Protein AF-A0A5C7EG34-F1 (afdb_monomer)

pLDDT: mean 94.22, std 4.55, range [72.88, 98.75]

InterPro domains:
  IPR007404 YdjM inner membrane [PF04307] (1-146)
  IPR016956 Inner membrane protein YdjM [PIRSF030780] (2-159)

Organism: NCBI:txid2602750

Nearest PDB structures (foldseek):
  1c8s-assembly1_A  TM=2.899E-01  e=5.838E+00  Halobacterium salinarum
  3rqe-assembly1_C  TM=2.428E-01  e=9.554E+00  Homo sapiens

Sequence (166 aa):
MMAFTHIAFGAASALLAAEWLDAPAPQAVLMLAGGVLGSMLPDIDHPGSAFGRRVPFLSIPLSAIFGHRGVTHSLLAVVGMSALAWYSLHHLDWHPGYSVPFVVGIAAGYLSHLAGDWMTNTGVPLLWPSRRRFVAPLRIFAGSTVEYLLAFALYAVAFVLASRRF

Secondary structure (DSSP, 8-state):
--HHHHHHHHHHHHHHHHHHTT--HHHHHHHHHHHHHHHHSGGGG-TTSTTGGG-HHHHHHHHHHH-TTSGGGSHHHHHHHHHHHHHHHHHTT--TTTHHHHHHHHHHHHHHHHHHHHTSTT-B-TTTTS-PPB--SS---TT-HHHHHHHHHHHHHHHHHHHTT-

Solvent-accessible surface area (backbone atoms only — not comparable to full-atom values): 7964 Å² total; per-residue (Å²): 104,50,69,70,40,24,36,20,37,0,32,26,42,9,41,50,50,25,60,75,66,67,47,56,55,76,42,33,53,33,8,27,54,18,0,34,53,21,19,47,54,44,49,30,28,29,49,86,36,88,54,2,51,76,41,49,88,55,2,47,58,38,28,72,77,52,35,72,68,26,61,55,34,16,56,58,34,43,53,51,51,33,50,50,50,42,54,53,33,60,75,64,66,46,56,93,86,49,43,63,36,22,31,52,4,22,40,35,0,31,51,34,28,49,53,51,28,19,24,22,90,76,27,28,16,49,62,48,90,46,82,62,60,46,59,46,97,64,68,48,56,71,88,34,72,68,44,51,53,50,24,52,51,30,43,51,50,29,49,56,55,46,70,77,58,112

Radius of gyration: 15.69 Å; Cα contacts (8 Å, |Δi|>4): 299; chains: 1; bounding box: 44×29×43 Å

Structure (mmCIF, N/CA/C/O backbone):
data_AF-A0A5C7EG34-F1
#
_entry.id   AF-A0A5C7EG34-F1
#
loop_
_atom_site.group_PDB
_atom_site.id
_atom_site.type_symbol
_atom_site.label_atom_id
_atom_site.label_alt_id
_atom_site.label_comp_id
_atom_site.label_asym_id
_atom_site.label_entity_id
_atom_site.label_seq_id
_atom_site.pdbx_PDB_ins_code
_atom_site.Cartn_x
_atom_site.Cartn_y
_atom_site.Cartn_z
_atom_site.occupancy
_atom_site.B_iso_or_equiv
_atom_site.auth_seq_id
_atom_site.auth_comp_id
_atom_site.auth_asym_id
_atom_site.auth_atom_id
_atom_site.pdbx_PDB_model_num
ATOM 1 N N . MET A 1 1 ? -8.342 -4.832 6.764 1.00 89.12 1 MET A N 1
ATOM 2 C CA . MET A 1 1 ? -8.867 -6.045 6.103 1.00 89.12 1 MET A CA 1
ATOM 3 C C . MET A 1 1 ? -7.974 -7.204 6.532 1.00 89.12 1 MET A C 1
ATOM 5 O O . MET A 1 1 ? -7.153 -7.017 7.424 1.00 89.12 1 MET A O 1
ATOM 9 N N . MET A 1 2 ? -8.135 -8.409 5.993 1.00 93.12 2 MET A N 1
ATOM 10 C CA . MET A 1 2 ? -7.135 -9.459 6.190 1.00 93.12 2 MET A CA 1
ATOM 11 C C . MET A 1 2 ? -5.861 -9.142 5.399 1.00 93.12 2 MET A C 1
ATOM 13 O O . MET A 1 2 ? -5.922 -8.580 4.307 1.00 93.12 2 MET A O 1
ATOM 17 N N . ALA A 1 3 ? -4.707 -9.584 5.906 1.00 93.69 3 ALA A N 1
ATOM 18 C CA . ALA A 1 3 ? -3.427 -9.429 5.208 1.00 93.69 3 ALA A CA 1
ATOM 19 C C . ALA A 1 3 ? -3.441 -10.058 3.801 1.00 93.69 3 ALA A C 1
ATOM 21 O O . ALA A 1 3 ? -2.863 -9.504 2.874 1.00 93.69 3 ALA A O 1
ATOM 22 N N . PHE A 1 4 ? -4.148 -11.180 3.627 1.00 96.19 4 PHE A N 1
ATOM 23 C CA . PHE A 1 4 ? -4.368 -11.818 2.324 1.00 96.19 4 PHE A CA 1
ATOM 24 C C . PHE A 1 4 ? -5.003 -10.852 1.311 1.00 96.19 4 PHE A C 1
ATOM 26 O O . PHE A 1 4 ? -4.493 -10.672 0.210 1.00 96.19 4 PHE A O 1
ATOM 33 N N . THR A 1 5 ? -6.067 -10.159 1.713 1.00 96.81 5 THR A N 1
ATOM 34 C CA . THR A 1 5 ? -6.753 -9.161 0.886 1.00 96.81 5 THR A CA 1
ATOM 35 C C . THR A 1 5 ? -5.840 -7.979 0.562 1.00 96.81 5 THR A C 1
ATOM 37 O O . THR A 1 5 ? -5.809 -7.527 -0.579 1.00 96.81 5 THR A O 1
ATOM 40 N N . HIS A 1 6 ? -5.059 -7.500 1.536 1.00 97.19 6 HIS A N 1
ATOM 41 C CA . HIS A 1 6 ? -4.114 -6.399 1.323 1.00 97.19 6 HIS A CA 1
ATOM 42 C C . HIS A 1 6 ? -3.019 -6.759 0.313 1.00 97.19 6 HIS A C 1
ATOM 44 O O . HIS A 1 6 ? -2.748 -5.967 -0.585 1.00 97.19 6 HIS A O 1
ATOM 50 N N . ILE A 1 7 ? -2.474 -7.977 0.378 1.00 98.06 7 ILE A N 1
ATOM 51 C CA . ILE A 1 7 ? -1.506 -8.472 -0.611 1.00 98.06 7 ILE A CA 1
ATOM 52 C C . ILE A 1 7 ? -2.138 -8.539 -2.007 1.00 98.06 7 ILE A C 1
ATOM 54 O O . ILE A 1 7 ? -1.494 -8.147 -2.979 1.00 98.06 7 ILE A O 1
ATOM 58 N N . ALA A 1 8 ? -3.392 -8.994 -2.122 1.00 98.31 8 ALA A N 1
ATOM 59 C CA . ALA A 1 8 ? -4.113 -9.012 -3.397 1.00 98.31 8 ALA A CA 1
ATOM 60 C C . ALA A 1 8 ? -4.251 -7.599 -3.989 1.00 98.31 8 ALA A C 1
ATOM 62 O O . ALA A 1 8 ? -3.950 -7.382 -5.163 1.00 98.31 8 ALA A O 1
ATOM 63 N N . PHE A 1 9 ? -4.643 -6.627 -3.157 1.00 98.19 9 PHE A N 1
ATOM 64 C CA . PHE A 1 9 ? -4.707 -5.212 -3.522 1.00 98.19 9 PHE A CA 1
ATOM 65 C C . PHE A 1 9 ? -3.350 -4.666 -3.964 1.00 98.19 9 PHE A C 1
ATOM 67 O O . PHE A 1 9 ? -3.277 -4.025 -5.010 1.00 98.19 9 PHE A O 1
ATOM 74 N N . GLY A 1 10 ? -2.287 -4.942 -3.205 1.00 98.50 10 GLY A N 1
ATOM 75 C CA . GLY A 1 10 ? -0.942 -4.458 -3.501 1.00 98.50 10 GLY A CA 1
ATOM 76 C C . GLY A 1 10 ? -0.361 -5.038 -4.784 1.00 98.50 10 GLY A C 1
ATOM 77 O O . GLY A 1 10 ? 0.233 -4.308 -5.573 1.00 98.50 10 GLY A O 1
ATOM 78 N N . ALA A 1 11 ? -0.571 -6.332 -5.030 1.00 98.69 11 ALA A N 1
ATOM 79 C CA . ALA A 1 11 ? -0.137 -6.977 -6.263 1.00 98.69 11 ALA A CA 1
ATOM 80 C C . ALA A 1 11 ? -0.896 -6.438 -7.484 1.00 98.69 11 ALA A C 1
ATOM 82 O O . ALA A 1 11 ? -0.278 -6.063 -8.481 1.00 98.69 11 ALA A O 1
ATOM 83 N N . ALA A 1 12 ? -2.228 -6.359 -7.398 1.00 98.62 12 ALA A N 1
ATOM 84 C CA . ALA A 1 12 ? -3.057 -5.870 -8.494 1.00 98.62 12 ALA A CA 1
ATOM 85 C C . ALA A 1 12 ? -2.782 -4.390 -8.804 1.00 98.62 12 ALA A C 1
ATOM 87 O O . ALA A 1 12 ? -2.597 -4.036 -9.965 1.00 98.62 12 ALA A O 1
ATOM 88 N N . SER A 1 13 ? -2.708 -3.528 -7.784 1.00 98.62 13 SER A N 1
ATOM 89 C CA . SER A 1 13 ? -2.474 -2.091 -7.970 1.00 98.62 13 SER A CA 1
ATOM 90 C C . SER A 1 13 ? -1.090 -1.799 -8.550 1.00 98.62 13 SER A C 1
ATOM 92 O O . SER A 1 13 ? -0.970 -0.963 -9.443 1.00 98.62 13 SER A O 1
ATOM 94 N N . ALA A 1 14 ? -0.055 -2.516 -8.108 1.00 98.62 14 ALA A N 1
ATOM 95 C CA . ALA A 1 14 ? 1.292 -2.347 -8.636 1.00 98.62 14 ALA A CA 1
ATOM 96 C C . ALA A 1 14 ? 1.430 -2.820 -10.087 1.00 98.62 14 ALA A C 1
ATOM 98 O O . ALA A 1 14 ? 2.092 -2.152 -10.879 1.00 98.62 14 ALA A O 1
ATOM 99 N N . LEU A 1 15 ? 0.795 -3.937 -10.459 1.00 98.56 15 LEU A N 1
ATOM 100 C CA . LEU A 1 15 ? 0.811 -4.416 -11.844 1.00 98.56 15 LEU A CA 1
ATOM 101 C C . LEU A 1 15 ? -0.016 -3.522 -12.774 1.00 98.56 15 LEU A C 1
ATOM 103 O O . LEU A 1 15 ? 0.423 -3.258 -13.890 1.00 98.56 15 LEU A O 1
ATOM 107 N N . LEU A 1 16 ? -1.150 -2.991 -12.305 1.00 98.25 16 LEU A N 1
ATOM 108 C CA . LEU A 1 16 ? -1.908 -1.971 -13.038 1.00 98.25 16 LEU A CA 1
ATOM 109 C C . LEU A 1 16 ? -1.084 -0.696 -13.238 1.00 98.25 16 LEU A C 1
ATOM 111 O O . LEU A 1 16 ? -1.071 -0.137 -14.329 1.00 98.25 16 LEU A O 1
ATOM 115 N N . ALA A 1 17 ? -0.360 -0.247 -12.208 1.00 98.25 17 ALA A N 1
ATOM 116 C CA . ALA A 1 17 ? 0.548 0.887 -12.336 1.00 98.25 17 ALA A CA 1
ATOM 117 C C . ALA A 1 17 ? 1.677 0.594 -13.338 1.00 98.25 17 ALA A C 1
ATOM 119 O O . ALA A 1 17 ? 2.047 1.474 -14.111 1.00 98.25 17 ALA A O 1
ATOM 120 N N . ALA A 1 18 ? 2.207 -0.633 -13.353 1.00 98.12 18 ALA A N 1
ATOM 121 C CA . ALA A 1 18 ? 3.246 -1.038 -14.296 1.00 98.12 18 ALA A CA 1
ATOM 122 C C . ALA A 1 18 ? 2.739 -1.040 -15.746 1.00 98.12 18 ALA A C 1
ATOM 124 O O . ALA A 1 18 ? 3.463 -0.598 -16.634 1.00 98.12 18 ALA A O 1
ATOM 125 N N . GLU A 1 19 ? 1.506 -1.500 -15.977 1.00 97.00 19 GLU A N 1
ATOM 126 C CA . GLU A 1 19 ? 0.839 -1.434 -17.282 1.00 97.00 19 GLU A CA 1
ATOM 127 C C . GLU A 1 19 ? 0.583 0.017 -17.706 1.00 97.00 19 GLU A C 1
ATOM 129 O O . GLU A 1 19 ? 0.927 0.392 -18.822 1.00 97.00 19 GLU A O 1
ATOM 134 N N . TRP A 1 20 ? 0.063 0.855 -16.804 1.00 97.44 20 TRP A N 1
ATOM 135 C CA . TRP A 1 20 ? -0.220 2.264 -17.091 1.00 97.44 20 TRP A CA 1
ATOM 136 C C . TRP A 1 20 ? 1.037 3.083 -17.420 1.00 97.44 20 TRP A C 1
ATOM 138 O O . TRP A 1 20 ? 0.983 3.988 -18.247 1.00 97.44 20 TRP A O 1
ATOM 148 N N . LEU A 1 21 ? 2.168 2.757 -16.789 1.00 96.75 21 LEU A N 1
ATOM 149 C CA . LEU A 1 21 ? 3.464 3.400 -17.031 1.00 96.75 21 LEU A CA 1
ATOM 150 C C . LEU A 1 21 ? 4.257 2.782 -18.191 1.00 96.75 21 LEU A C 1
ATOM 152 O O . LEU A 1 21 ? 5.385 3.207 -18.426 1.00 96.75 21 LEU A O 1
ATOM 156 N N . ASP A 1 22 ? 3.713 1.765 -18.865 1.00 96.12 22 ASP A N 1
ATOM 157 C CA . ASP A 1 22 ? 4.415 0.978 -19.884 1.00 96.12 22 ASP A CA 1
ATOM 158 C C . ASP A 1 22 ? 5.809 0.497 -19.425 1.00 96.12 22 ASP A C 1
ATOM 160 O O . ASP A 1 22 ? 6.797 0.500 -20.156 1.00 96.12 22 ASP A O 1
ATOM 164 N N . ALA A 1 23 ? 5.917 0.088 -18.156 1.00 95.31 23 ALA A N 1
ATOM 165 C CA . ALA A 1 23 ? 7.204 -0.283 -17.574 1.00 95.31 23 ALA A CA 1
ATOM 166 C C . ALA A 1 23 ? 7.767 -1.549 -18.263 1.00 95.31 23 ALA A C 1
ATOM 168 O O . ALA A 1 23 ? 7.008 -2.466 -18.545 1.00 95.31 23 ALA A O 1
ATOM 169 N N . PRO A 1 24 ? 9.068 -1.719 -18.508 1.00 94.81 24 PRO A N 1
ATOM 170 C CA . PRO A 1 24 ? 9.601 -2.999 -18.972 1.00 94.81 24 PRO A CA 1
ATOM 171 C C . PRO A 1 24 ? 9.483 -4.089 -17.890 1.00 94.81 24 PRO A C 1
ATOM 173 O O . PRO A 1 24 ? 9.381 -3.793 -16.695 1.00 94.81 24 PRO A O 1
ATOM 176 N N . ALA A 1 25 ? 9.540 -5.364 -18.290 1.00 95.75 25 ALA A N 1
ATOM 177 C CA . ALA A 1 25 ? 9.352 -6.505 -17.385 1.00 95.75 25 ALA A CA 1
ATOM 178 C C . ALA A 1 25 ? 10.207 -6.439 -16.094 1.00 95.75 25 ALA A C 1
ATOM 180 O O . ALA A 1 25 ? 9.636 -6.572 -15.011 1.00 95.75 25 ALA A O 1
ATOM 181 N N . PRO A 1 26 ? 11.520 -6.125 -16.122 1.00 94.75 26 PRO A N 1
ATOM 182 C CA . PRO A 1 26 ? 12.308 -6.016 -14.890 1.00 94.75 26 PRO A CA 1
ATOM 183 C C . PRO A 1 26 ? 11.776 -4.962 -13.905 1.00 94.75 26 PRO A C 1
ATOM 185 O O . PRO A 1 26 ? 11.761 -5.185 -12.696 1.00 94.75 26 PRO A O 1
ATOM 188 N N . GLN A 1 27 ? 11.284 -3.828 -14.411 1.00 95.75 27 GLN A N 1
ATOM 189 C CA . GLN A 1 27 ? 10.688 -2.782 -13.578 1.00 95.75 27 GLN A CA 1
ATOM 190 C C . GLN A 1 27 ? 9.326 -3.213 -13.029 1.00 95.75 27 GLN A C 1
ATOM 192 O O . GLN A 1 27 ? 9.022 -2.937 -11.873 1.00 95.75 27 GLN A O 1
ATOM 197 N N . ALA A 1 28 ? 8.539 -3.952 -13.812 1.00 97.12 28 ALA A N 1
ATOM 198 C CA . ALA A 1 28 ? 7.261 -4.501 -13.370 1.00 97.12 28 ALA A CA 1
ATOM 199 C C . ALA A 1 28 ? 7.419 -5.489 -12.203 1.00 97.12 28 ALA A C 1
ATOM 201 O O . ALA A 1 28 ? 6.624 -5.455 -11.265 1.00 97.12 28 ALA A O 1
ATOM 202 N N . VAL A 1 29 ? 8.468 -6.325 -12.215 1.00 96.94 29 VAL A N 1
ATOM 203 C CA . VAL A 1 29 ? 8.801 -7.215 -11.084 1.00 96.94 29 VAL A CA 1
ATOM 204 C C . VAL A 1 29 ? 9.082 -6.403 -9.821 1.00 96.94 29 VAL A C 1
ATOM 206 O O . VAL A 1 29 ? 8.585 -6.733 -8.745 1.00 96.94 29 VAL A O 1
ATOM 209 N N . LEU A 1 30 ? 9.845 -5.315 -9.942 1.00 97.06 30 LEU A N 1
ATOM 210 C CA . LEU A 1 30 ? 10.162 -4.441 -8.813 1.00 97.06 30 LEU A CA 1
ATOM 211 C C . LEU A 1 30 ? 8.935 -3.693 -8.300 1.00 97.06 30 LEU A C 1
ATOM 213 O O . LEU A 1 30 ? 8.756 -3.586 -7.090 1.00 97.06 30 LEU A O 1
ATOM 217 N N . MET A 1 31 ? 8.072 -3.221 -9.199 1.00 98.31 31 MET A N 1
ATOM 218 C CA . MET A 1 31 ? 6.796 -2.616 -8.830 1.00 98.31 31 MET A CA 1
ATOM 219 C C . MET A 1 31 ? 5.922 -3.621 -8.085 1.00 98.31 31 MET A C 1
ATOM 221 O O . MET A 1 31 ? 5.407 -3.285 -7.026 1.00 98.31 31 MET A O 1
ATOM 225 N N . LEU A 1 32 ? 5.801 -4.862 -8.569 1.00 98.50 32 LEU A N 1
ATOM 226 C CA . LEU A 1 32 ? 5.055 -5.927 -7.893 1.00 98.50 32 LEU A CA 1
ATOM 227 C C . LEU A 1 32 ? 5.618 -6.218 -6.494 1.00 98.50 32 LEU A C 1
ATOM 229 O O . LEU A 1 32 ? 4.861 -6.253 -5.523 1.00 98.50 32 LEU A O 1
ATOM 233 N N . ALA A 1 33 ? 6.938 -6.382 -6.372 1.00 97.94 33 ALA A N 1
ATOM 234 C CA . ALA A 1 33 ? 7.597 -6.598 -5.085 1.00 97.94 33 ALA A CA 1
ATOM 235 C C . ALA A 1 33 ? 7.354 -5.424 -4.123 1.00 97.94 33 ALA A C 1
ATOM 237 O O . ALA A 1 33 ? 6.973 -5.629 -2.969 1.00 97.94 33 ALA A O 1
ATOM 238 N N . GLY A 1 34 ? 7.504 -4.193 -4.620 1.00 98.19 34 GLY A N 1
ATOM 239 C CA . GLY A 1 34 ? 7.192 -2.975 -3.883 1.00 98.19 34 GLY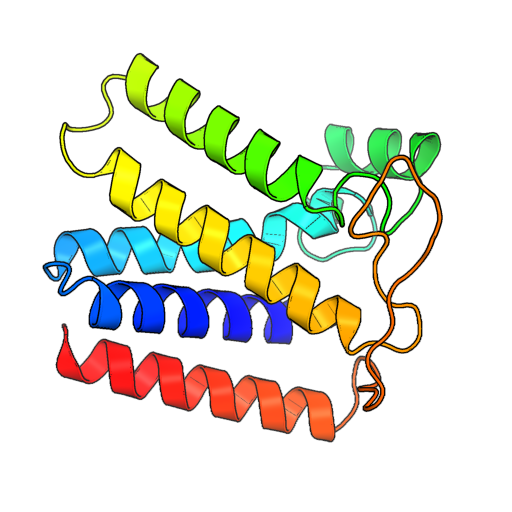 A CA 1
ATOM 240 C C . GLY A 1 34 ? 5.722 -2.908 -3.475 1.00 98.19 34 GLY A C 1
ATOM 241 O O . GLY A 1 34 ? 5.434 -2.574 -2.335 1.00 98.19 34 GLY A O 1
ATOM 242 N N . GLY A 1 35 ? 4.791 -3.286 -4.351 1.00 98.62 35 GLY A N 1
ATOM 243 C CA . GLY A 1 35 ? 3.346 -3.305 -4.108 1.00 98.62 35 GLY A CA 1
ATOM 244 C C . GLY A 1 35 ? 2.938 -4.244 -2.990 1.00 98.62 35 GLY A C 1
ATOM 245 O O . GLY A 1 35 ? 2.225 -3.852 -2.065 1.00 98.62 35 GLY A O 1
ATOM 246 N N . VAL A 1 36 ? 3.443 -5.476 -3.035 1.00 98.31 36 VAL A N 1
ATOM 247 C CA . VAL A 1 36 ? 3.205 -6.466 -1.982 1.00 98.31 36 VAL A CA 1
ATOM 248 C C . VAL A 1 36 ? 3.768 -5.966 -0.654 1.00 98.31 36 VAL A C 1
ATOM 250 O O . VAL A 1 36 ? 3.036 -5.929 0.332 1.00 98.31 36 VAL A O 1
ATOM 253 N N . LEU A 1 37 ? 5.017 -5.494 -0.620 1.00 97.38 37 LEU A N 1
ATOM 254 C CA . LEU A 1 37 ? 5.617 -4.967 0.610 1.00 97.38 37 LE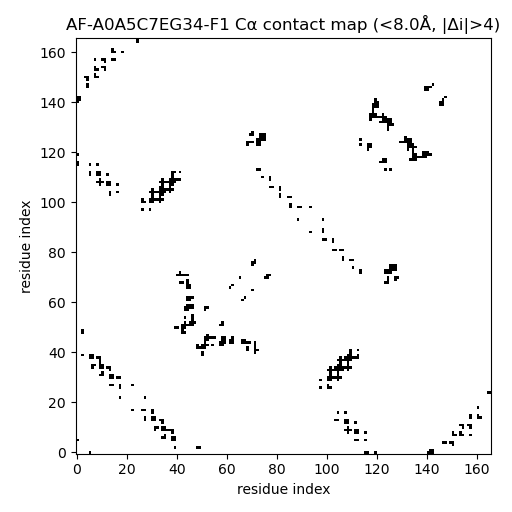U A CA 1
ATOM 255 C C . LEU A 1 37 ? 4.878 -3.726 1.126 1.00 97.38 37 LEU A C 1
ATOM 257 O O . LEU A 1 37 ? 4.517 -3.667 2.298 1.00 97.38 37 LEU A O 1
ATOM 261 N N . GLY A 1 38 ? 4.594 -2.770 0.244 1.00 98.00 38 GLY A N 1
ATOM 262 C CA . GLY A 1 38 ? 3.889 -1.526 0.536 1.00 98.00 38 GLY A CA 1
ATOM 263 C C . GLY A 1 38 ? 2.499 -1.758 1.113 1.00 98.00 38 GLY A C 1
ATOM 264 O O . GLY A 1 38 ? 2.118 -1.075 2.058 1.00 98.00 38 GLY A O 1
ATOM 265 N N . SER A 1 39 ? 1.777 -2.768 0.620 1.00 97.62 39 SER A N 1
ATOM 266 C CA . SER A 1 39 ? 0.472 -3.156 1.169 1.00 97.62 39 SER A CA 1
ATOM 267 C C . SER A 1 39 ? 0.531 -3.756 2.574 1.00 97.62 39 SER A C 1
ATOM 269 O O . SER A 1 39 ? -0.494 -3.852 3.230 1.00 97.62 39 SER A O 1
ATOM 271 N N . MET A 1 40 ? 1.705 -4.169 3.055 1.00 95.56 40 MET A N 1
ATOM 272 C CA . MET A 1 40 ? 1.873 -4.750 4.391 1.00 95.56 40 MET A CA 1
ATOM 273 C C . MET A 1 40 ? 2.445 -3.753 5.407 1.00 95.56 40 MET A C 1
ATOM 275 O O . MET A 1 40 ? 2.346 -3.988 6.611 1.00 95.56 40 MET A O 1
ATOM 279 N N . LEU A 1 41 ? 3.043 -2.650 4.941 1.00 95.62 41 LEU A N 1
ATOM 280 C CA . LEU A 1 41 ? 3.673 -1.641 5.798 1.00 95.62 41 LEU A CA 1
ATOM 281 C C . LEU A 1 41 ? 2.719 -0.987 6.817 1.00 95.62 41 LEU A C 1
ATOM 283 O O . LEU A 1 41 ? 3.148 -0.807 7.958 1.00 95.62 41 LEU A O 1
ATOM 287 N N . PRO A 1 42 ? 1.464 -0.624 6.483 1.00 95.12 42 PRO A N 1
ATOM 288 C CA . PRO A 1 42 ? 0.599 0.094 7.425 1.00 95.12 42 PRO A CA 1
ATOM 289 C C . PRO A 1 42 ? 0.331 -0.691 8.714 1.00 95.12 42 PRO A C 1
ATOM 291 O O . PRO A 1 42 ? 0.370 -0.127 9.812 1.00 95.12 42 PRO A O 1
ATOM 294 N N . ASP A 1 43 ? 0.139 -2.005 8.573 1.00 93.50 43 ASP A N 1
ATOM 295 C CA . ASP A 1 43 ? -0.188 -2.945 9.650 1.00 93.50 43 ASP A CA 1
ATOM 296 C C . ASP A 1 43 ? 1.007 -3.291 10.557 1.00 93.50 43 ASP A C 1
ATOM 298 O O . ASP A 1 43 ? 0.842 -4.033 11.532 1.00 93.50 43 ASP A O 1
ATOM 302 N N . ILE A 1 44 ? 2.210 -2.755 10.297 1.00 92.81 44 ILE A N 1
ATOM 303 C CA . ILE A 1 44 ? 3.345 -2.814 11.242 1.00 92.81 44 ILE A CA 1
ATOM 304 C C . ILE A 1 44 ? 2.947 -2.249 12.612 1.00 92.81 44 ILE A C 1
ATOM 306 O O . ILE A 1 44 ? 3.514 -2.649 13.625 1.00 92.81 44 ILE A O 1
ATOM 310 N N . ASP A 1 45 ? 1.961 -1.351 12.657 1.00 89.38 45 ASP A N 1
ATOM 311 C CA . ASP A 1 45 ? 1.510 -0.669 13.867 1.00 89.38 45 ASP A CA 1
ATOM 312 C C . ASP A 1 45 ? 0.846 -1.567 14.921 1.00 89.38 45 ASP A C 1
ATOM 314 O O . ASP A 1 45 ? 0.627 -1.098 16.034 1.00 89.38 45 ASP A O 1
ATOM 318 N N . HIS A 1 46 ? 0.534 -2.833 14.615 1.00 91.00 46 HIS A N 1
ATOM 319 C CA . HIS A 1 46 ? -0.212 -3.700 15.525 1.00 91.00 46 HIS A CA 1
ATOM 320 C C . HIS A 1 46 ? 0.486 -5.050 15.777 1.00 91.00 46 HIS A C 1
ATOM 322 O O . HIS A 1 46 ? 0.630 -5.851 14.852 1.00 91.00 46 HIS A O 1
ATOM 328 N N . PRO A 1 47 ? 0.842 -5.398 17.031 1.00 90.06 47 PRO A N 1
ATOM 329 C CA . PRO A 1 47 ? 1.578 -6.633 17.350 1.00 90.06 47 PRO A CA 1
ATOM 330 C C . PRO A 1 47 ? 0.784 -7.917 17.059 1.00 90.06 47 PRO A C 1
ATOM 332 O O . PRO A 1 47 ? 1.346 -9.006 16.956 1.00 90.06 47 PRO A O 1
ATOM 335 N N . GLY A 1 48 ? -0.539 -7.808 16.920 1.00 89.19 48 GLY A N 1
ATOM 336 C CA . GLY A 1 48 ? -1.397 -8.915 16.511 1.00 89.19 48 GLY A CA 1
ATOM 337 C C . GLY A 1 48 ? -1.477 -9.133 14.997 1.00 89.19 48 GLY A C 1
ATOM 338 O O . GLY A 1 48 ? -1.955 -10.194 14.597 1.00 89.19 48 GLY A O 1
ATOM 339 N N . SER A 1 49 ? -1.048 -8.168 14.172 1.00 88.38 49 SER A N 1
ATOM 340 C CA . SER A 1 49 ? -1.147 -8.262 12.710 1.00 88.38 49 SER A CA 1
ATOM 341 C C . SER A 1 49 ? -0.137 -9.263 12.145 1.00 88.38 49 SER A C 1
ATOM 343 O O . SER A 1 49 ? 0.837 -9.637 12.806 1.00 88.38 49 SER A O 1
ATOM 345 N N . ALA A 1 50 ? -0.360 -9.695 10.899 1.00 86.81 50 ALA A N 1
ATOM 346 C CA . ALA A 1 50 ? 0.529 -10.642 10.236 1.00 86.81 50 ALA A CA 1
ATOM 347 C C . ALA A 1 50 ? 1.977 -10.130 10.228 1.00 86.81 50 ALA A C 1
ATOM 349 O O . ALA A 1 50 ? 2.898 -10.884 10.535 1.00 86.81 50 ALA A O 1
ATOM 350 N N . PHE A 1 51 ? 2.189 -8.856 9.897 1.00 85.81 51 PHE A N 1
ATOM 351 C CA . PHE A 1 51 ? 3.533 -8.300 9.803 1.00 85.81 51 PHE A CA 1
ATOM 352 C C . PHE A 1 51 ? 4.042 -7.740 11.138 1.00 85.81 51 PHE A C 1
ATOM 354 O O . PHE A 1 51 ? 5.165 -8.051 11.525 1.00 85.81 51 PHE A O 1
ATOM 361 N N . GLY A 1 52 ? 3.217 -7.015 11.898 1.00 88.19 52 GLY A N 1
ATOM 362 C CA . GLY A 1 52 ? 3.609 -6.422 13.181 1.00 88.19 52 GLY A CA 1
ATOM 363 C C . GLY A 1 52 ? 4.102 -7.453 14.200 1.00 88.19 52 GLY A C 1
ATOM 364 O O . GLY A 1 52 ? 5.111 -7.223 14.861 1.00 88.19 52 GLY A O 1
ATOM 365 N N . ARG A 1 53 ? 3.510 -8.659 14.237 1.00 92.31 53 ARG A N 1
ATOM 366 C CA . ARG A 1 53 ? 3.980 -9.758 15.107 1.00 92.31 53 ARG A CA 1
ATOM 367 C C . ARG A 1 53 ? 5.436 -10.173 14.848 1.00 92.31 53 ARG A C 1
ATOM 369 O O . ARG A 1 53 ? 6.082 -10.711 15.742 1.00 92.31 53 ARG A O 1
ATOM 376 N N . ARG A 1 54 ? 5.954 -9.948 13.635 1.00 92.06 54 ARG A N 1
ATOM 377 C CA . ARG A 1 54 ? 7.330 -10.301 13.242 1.00 92.06 54 ARG A CA 1
ATOM 378 C C . ARG A 1 54 ? 8.353 -9.234 13.635 1.00 92.06 54 ARG A C 1
ATOM 380 O O . ARG A 1 54 ? 9.539 -9.536 13.688 1.00 92.06 54 ARG A O 1
ATOM 387 N N . VAL A 1 55 ? 7.905 -8.013 13.928 1.00 92.06 55 VAL A N 1
ATOM 388 C CA . VAL A 1 55 ? 8.753 -6.864 14.287 1.00 92.06 55 VAL A CA 1
ATOM 389 C C . VAL A 1 55 ? 8.263 -6.197 15.583 1.00 92.06 55 VAL A C 1
ATOM 391 O O . VAL A 1 55 ? 7.931 -5.009 15.590 1.00 92.06 55 VAL A O 1
ATOM 394 N N . PRO A 1 56 ? 8.234 -6.929 16.716 1.00 92.44 56 PRO A N 1
ATOM 395 C CA . PRO A 1 56 ? 7.633 -6.454 17.966 1.00 92.44 56 PRO A CA 1
ATOM 396 C C . PRO A 1 56 ? 8.270 -5.166 18.502 1.00 92.44 56 PRO A C 1
ATOM 398 O O . PRO A 1 56 ? 7.592 -4.350 19.124 1.00 92.44 56 PRO A O 1
ATOM 401 N N . PHE A 1 57 ? 9.557 -4.958 18.216 1.00 94.56 57 PHE A N 1
ATOM 402 C CA . PHE A 1 57 ? 10.298 -3.757 18.598 1.00 94.56 57 PHE A CA 1
ATOM 403 C C . PHE A 1 57 ? 9.779 -2.478 17.918 1.00 94.56 57 PHE A C 1
ATOM 405 O O . PHE A 1 57 ? 9.958 -1.399 18.472 1.00 94.56 57 PHE A O 1
ATOM 412 N N . LEU A 1 58 ? 9.114 -2.584 16.760 1.00 91.19 58 LEU A N 1
ATOM 413 C CA . LEU A 1 58 ? 8.402 -1.467 16.125 1.00 91.19 58 LEU A CA 1
ATOM 414 C C . LEU A 1 58 ? 6.917 -1.482 16.477 1.00 91.19 58 LEU A C 1
ATOM 416 O O . LEU A 1 58 ? 6.357 -0.446 16.829 1.00 91.19 58 LEU A O 1
ATOM 420 N N . SER A 1 59 ? 6.272 -2.648 16.407 1.00 92.56 59 SER A N 1
ATOM 421 C CA . SER A 1 59 ? 4.816 -2.726 16.527 1.00 92.56 59 SER A CA 1
ATOM 422 C C . SER A 1 59 ? 4.308 -2.377 17.925 1.00 92.56 59 SER A C 1
ATOM 424 O O . SER A 1 59 ? 3.253 -1.767 18.051 1.00 92.56 59 SER A O 1
ATOM 426 N N . ILE A 1 60 ? 5.031 -2.751 18.990 1.00 92.94 60 ILE A N 1
ATOM 427 C CA . ILE A 1 60 ? 4.596 -2.4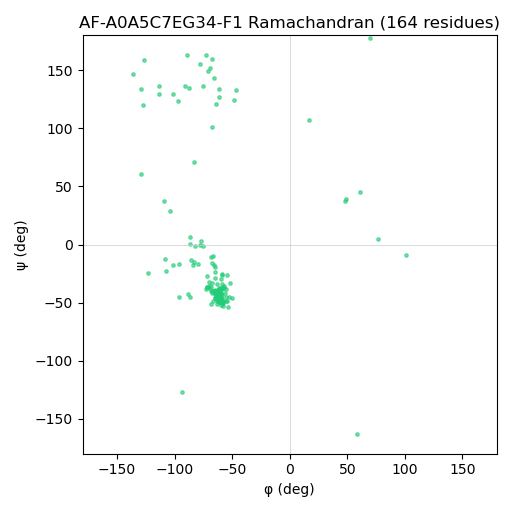85 20.371 1.00 92.94 60 ILE A CA 1
ATOM 428 C C . ILE A 1 60 ? 4.647 -0.978 20.682 1.00 92.94 60 ILE A C 1
ATOM 430 O O . ILE A 1 60 ? 3.615 -0.448 21.100 1.00 92.94 60 ILE A O 1
ATOM 434 N N . PRO A 1 61 ? 5.762 -0.250 20.440 1.00 93.50 61 PRO A N 1
ATOM 435 C CA . PRO A 1 61 ? 5.788 1.198 20.648 1.00 93.50 61 PRO A CA 1
ATOM 436 C C . PRO A 1 61 ? 4.778 1.949 19.778 1.00 93.50 61 PRO A C 1
ATOM 438 O O . PRO A 1 61 ? 4.079 2.828 20.281 1.00 93.50 61 PRO A O 1
ATOM 441 N N . LEU A 1 62 ? 4.656 1.589 18.494 1.00 92.00 62 LEU A N 1
ATOM 442 C CA . LEU A 1 62 ? 3.695 2.229 17.589 1.00 92.00 62 LEU A CA 1
ATOM 443 C C . LEU A 1 62 ? 2.257 2.037 18.077 1.00 92.00 62 LEU A C 1
ATOM 445 O O . LEU A 1 62 ? 1.520 3.018 18.192 1.00 92.00 62 LEU A O 1
ATOM 449 N N . SER A 1 63 ? 1.891 0.805 18.441 1.00 92.94 63 SER A N 1
ATOM 450 C CA . SER A 1 63 ? 0.573 0.499 18.995 1.00 92.94 63 SER A CA 1
ATOM 451 C C . SER A 1 63 ? 0.312 1.245 20.304 1.00 92.94 63 SER A C 1
ATOM 453 O O . SER A 1 63 ? -0.819 1.663 20.537 1.00 92.94 63 SER A O 1
ATOM 455 N N . ALA A 1 64 ? 1.319 1.404 21.167 1.00 91.94 64 ALA A N 1
ATOM 456 C CA . ALA A 1 64 ? 1.167 2.071 22.459 1.00 91.94 64 ALA A CA 1
ATOM 457 C C . ALA A 1 64 ? 0.994 3.594 22.326 1.00 91.94 64 ALA A C 1
ATOM 459 O O . ALA A 1 64 ? 0.208 4.187 23.061 1.00 91.94 64 ALA A O 1
ATOM 460 N N . ILE A 1 65 ? 1.709 4.227 21.389 1.00 92.19 65 ILE A N 1
ATOM 461 C CA . ILE A 1 65 ? 1.716 5.689 21.222 1.00 92.19 65 ILE A CA 1
ATOM 462 C C . ILE A 1 65 ? 0.569 6.157 20.319 1.00 92.19 65 ILE A C 1
ATOM 464 O O . ILE A 1 65 ? -0.107 7.139 20.627 1.00 92.19 65 ILE A O 1
ATOM 468 N N . PHE A 1 66 ? 0.349 5.473 19.193 1.00 91.44 66 PHE A N 1
ATOM 469 C CA . PHE A 1 66 ? -0.580 5.917 18.149 1.00 91.44 66 PHE A CA 1
ATOM 470 C C . PHE A 1 66 ? -1.858 5.076 18.058 1.00 91.44 66 PHE A C 1
ATOM 472 O O . PHE A 1 66 ? -2.812 5.506 17.403 1.00 91.44 66 PHE A O 1
ATOM 479 N N . GLY A 1 67 ? -1.900 3.916 18.720 1.00 87.62 67 GLY A N 1
ATOM 480 C CA . GLY A 1 67 ? -2.978 2.940 18.566 1.00 87.62 67 GLY A CA 1
ATOM 481 C C . GLY A 1 67 ? -2.960 2.248 17.200 1.00 87.62 67 GLY A C 1
ATOM 482 O O . GLY A 1 67 ? -2.152 2.563 16.329 1.00 87.62 67 GLY A O 1
ATOM 483 N N . HIS A 1 68 ? -3.891 1.313 16.999 1.00 83.12 68 HIS A N 1
ATOM 484 C CA . HIS A 1 68 ? -4.092 0.684 15.693 1.00 83.12 68 HIS A CA 1
ATOM 485 C C . HIS A 1 68 ? -4.813 1.636 14.731 1.00 83.12 68 HIS A C 1
ATOM 487 O O . HIS A 1 68 ? -5.813 2.273 15.090 1.00 83.12 68 HIS A O 1
ATOM 493 N N . ARG A 1 69 ? -4.341 1.690 13.484 1.00 85.50 69 ARG A N 1
ATOM 494 C CA . ARG A 1 69 ? -4.836 2.589 12.431 1.00 85.50 69 ARG A CA 1
ATOM 495 C C . ARG A 1 69 ? -4.662 4.054 12.806 1.00 85.50 69 ARG A C 1
ATOM 497 O O . ARG A 1 69 ? -5.599 4.847 12.684 1.00 85.50 69 ARG A O 1
ATOM 504 N N . GLY A 1 70 ? -3.475 4.368 13.324 1.00 89.94 70 GLY A N 1
ATOM 505 C CA . GLY A 1 70 ? -3.022 5.711 13.670 1.00 89.94 70 GLY A CA 1
ATOM 506 C C . GLY A 1 70 ? -2.247 6.357 12.520 1.00 89.94 70 GLY A C 1
ATOM 507 O O . GLY A 1 70 ? -2.727 6.419 11.389 1.00 89.94 70 GLY A O 1
ATOM 508 N N . VAL A 1 71 ? -1.032 6.829 12.807 1.00 94.31 71 VAL A N 1
ATOM 509 C CA . VAL A 1 71 ? -0.177 7.530 11.833 1.00 94.31 71 VAL A CA 1
ATOM 510 C C . VAL A 1 71 ? 0.115 6.694 10.583 1.00 94.31 71 VAL A C 1
ATOM 512 O O . VAL A 1 71 ? 0.079 7.235 9.482 1.00 94.31 71 VAL A O 1
ATOM 515 N N . THR A 1 72 ? 0.313 5.379 10.717 1.00 95.38 72 THR A N 1
ATOM 516 C CA . THR A 1 72 ? 0.616 4.467 9.597 1.00 95.38 72 THR A CA 1
ATOM 517 C C . THR A 1 72 ? -0.551 4.280 8.625 1.00 95.38 72 THR A C 1
ATOM 519 O O . THR A 1 72 ? -0.373 3.742 7.545 1.00 95.38 72 THR A O 1
ATOM 522 N N . HIS A 1 73 ? -1.756 4.738 8.963 1.00 96.19 73 HIS A N 1
ATOM 523 C CA . HIS A 1 73 ? -2.932 4.629 8.098 1.00 96.19 73 HIS A CA 1
ATOM 524 C C . HIS A 1 73 ? -3.348 5.994 7.528 1.00 96.19 73 HIS A C 1
ATOM 526 O O . HIS A 1 73 ? -4.534 6.312 7.414 1.00 96.19 73 HIS A O 1
ATOM 532 N N . SER A 1 74 ? -2.357 6.821 7.191 1.00 96.88 74 SER A N 1
ATOM 533 C CA . SER A 1 74 ? -2.539 8.186 6.696 1.00 96.88 74 SER A CA 1
ATOM 534 C C . SER A 1 74 ? -1.819 8.421 5.370 1.00 96.88 74 SER A C 1
ATOM 536 O O . SER A 1 74 ? -0.846 7.740 5.042 1.00 96.88 74 SER A O 1
ATOM 538 N N . LEU A 1 75 ? -2.255 9.438 4.621 1.00 97.38 75 LEU A N 1
ATOM 539 C CA . LEU A 1 75 ? -1.555 9.865 3.405 1.00 97.38 75 LEU A CA 1
ATOM 540 C C . LEU A 1 75 ? -0.157 10.415 3.717 1.00 97.38 75 LEU A C 1
ATOM 542 O O . LEU A 1 75 ? 0.758 10.263 2.911 1.00 97.38 75 LEU A O 1
ATOM 546 N N . LEU A 1 76 ? 0.031 10.989 4.911 1.00 97.06 76 LEU A N 1
ATOM 547 C CA . LEU A 1 76 ? 1.347 11.405 5.389 1.00 97.06 76 LEU A CA 1
ATOM 548 C C . LEU A 1 76 ? 2.312 10.215 5.461 1.00 97.06 76 LEU A C 1
ATOM 550 O O . LEU A 1 76 ? 3.459 10.338 5.041 1.00 97.06 76 LEU A O 1
ATOM 554 N N . ALA A 1 77 ? 1.852 9.058 5.944 1.00 96.88 77 ALA A N 1
ATOM 555 C CA . ALA A 1 77 ? 2.688 7.866 6.019 1.00 96.88 77 ALA A CA 1
ATOM 556 C C . ALA A 1 77 ? 3.000 7.266 4.642 1.00 96.88 77 ALA A C 1
ATOM 558 O O . ALA A 1 77 ? 4.112 6.785 4.450 1.00 96.88 77 ALA A O 1
ATOM 559 N N . VAL A 1 78 ? 2.093 7.370 3.662 1.00 98.12 78 VAL A N 1
ATOM 560 C CA . VAL A 1 78 ? 2.390 6.997 2.263 1.00 98.12 78 VAL A CA 1
ATOM 561 C C . VAL A 1 78 ? 3.576 7.808 1.744 1.00 98.12 78 VAL A C 1
ATOM 563 O O . VAL A 1 78 ? 4.554 7.235 1.263 1.00 98.12 78 VAL A O 1
ATOM 566 N N . VAL A 1 79 ? 3.511 9.139 1.871 1.00 97.88 79 VAL A N 1
ATOM 567 C CA . VAL A 1 79 ? 4.574 10.043 1.409 1.00 97.88 79 VAL A CA 1
ATOM 568 C C . VAL A 1 79 ? 5.864 9.789 2.183 1.00 97.88 79 VAL A C 1
ATOM 570 O O . VAL A 1 79 ? 6.910 9.596 1.572 1.00 97.88 79 VAL A O 1
ATOM 573 N N . GLY A 1 80 ? 5.789 9.728 3.515 1.00 97.81 80 GLY A N 1
ATOM 574 C CA . GLY A 1 80 ? 6.948 9.525 4.381 1.00 97.81 80 GLY A CA 1
ATOM 575 C C . GLY A 1 80 ? 7.666 8.201 4.118 1.00 97.81 80 GLY A C 1
ATOM 576 O O . GLY A 1 80 ? 8.884 8.191 3.964 1.00 97.81 80 GLY A O 1
ATOM 577 N N . MET A 1 81 ? 6.928 7.094 3.996 1.00 96.94 81 MET A N 1
ATOM 578 C CA . MET A 1 81 ? 7.521 5.780 3.733 1.00 96.94 81 MET A CA 1
ATOM 579 C C . MET A 1 81 ? 8.055 5.654 2.306 1.00 96.94 81 MET A C 1
ATOM 581 O O . MET A 1 81 ? 9.107 5.051 2.111 1.00 96.94 81 MET A O 1
ATOM 585 N N . SER A 1 82 ? 7.385 6.253 1.317 1.00 97.44 82 SER A N 1
ATOM 586 C CA . SER A 1 82 ? 7.879 6.268 -0.068 1.00 97.44 82 SER A CA 1
ATOM 587 C C . SER A 1 82 ? 9.146 7.116 -0.200 1.00 97.44 82 SER A C 1
ATOM 589 O O . SER A 1 82 ? 10.103 6.694 -0.845 1.00 97.44 82 SER A O 1
ATOM 591 N N . ALA A 1 83 ? 9.187 8.279 0.458 1.00 97.25 83 ALA A N 1
ATOM 592 C CA . ALA A 1 83 ? 10.361 9.145 0.499 1.00 97.25 83 ALA A CA 1
ATOM 593 C C . ALA A 1 83 ? 11.531 8.479 1.232 1.00 97.25 83 ALA A C 1
ATOM 595 O O . ALA A 1 83 ? 12.656 8.526 0.741 1.00 97.25 83 ALA A O 1
ATOM 596 N N . LEU A 1 84 ? 11.268 7.814 2.363 1.00 96.31 84 LEU A N 1
ATOM 597 C CA . LEU A 1 84 ? 12.275 7.045 3.091 1.00 96.31 84 LEU A CA 1
ATOM 598 C C . LEU A 1 84 ? 12.836 5.913 2.225 1.00 96.31 84 LEU A C 1
ATOM 600 O O . LEU A 1 84 ? 14.051 5.790 2.112 1.00 96.31 84 LEU A O 1
ATOM 604 N N . ALA A 1 85 ? 11.970 5.128 1.578 1.00 95.69 85 ALA A N 1
ATOM 605 C CA . ALA A 1 85 ? 12.398 4.065 0.675 1.00 95.69 85 ALA A CA 1
ATOM 606 C C . ALA A 1 85 ? 13.261 4.625 -0.462 1.00 95.69 85 ALA A C 1
ATOM 608 O O . ALA A 1 85 ? 14.361 4.136 -0.691 1.00 95.69 85 ALA A O 1
ATOM 609 N N . TRP A 1 86 ? 12.816 5.690 -1.130 1.00 94.94 86 TRP A N 1
ATOM 610 C CA . TRP A 1 86 ? 13.598 6.330 -2.185 1.00 94.94 86 TRP A CA 1
ATOM 611 C C . TRP A 1 86 ? 14.966 6.814 -1.687 1.00 94.94 86 TRP A C 1
ATOM 613 O O . TRP A 1 86 ? 15.983 6.480 -2.291 1.00 94.94 86 TRP A O 1
ATOM 623 N N . TYR A 1 87 ? 14.997 7.534 -0.564 1.00 94.94 87 TYR A N 1
ATOM 624 C CA . TYR A 1 87 ? 16.218 8.067 0.040 1.00 94.94 87 TYR A CA 1
ATOM 625 C C . TYR A 1 87 ? 17.211 6.954 0.396 1.00 94.94 87 TYR A C 1
ATOM 627 O O . TYR A 1 87 ? 18.386 7.030 0.036 1.00 94.94 87 TYR A O 1
ATOM 635 N N . SER A 1 88 ? 16.740 5.885 1.047 1.00 94.00 88 SER A N 1
ATOM 636 C CA . SER A 1 88 ? 17.573 4.735 1.403 1.00 94.00 88 SER A CA 1
ATOM 637 C C . SER A 1 88 ? 18.162 4.056 0.171 1.00 94.00 88 SER A C 1
ATOM 639 O O . SER A 1 88 ? 19.355 3.778 0.138 1.00 94.00 88 SER A O 1
ATOM 641 N N . LEU A 1 89 ? 17.352 3.809 -0.856 1.00 93.06 89 LEU A N 1
ATOM 642 C CA . LEU A 1 89 ? 17.801 3.108 -2.058 1.00 93.06 89 LEU A CA 1
ATOM 643 C C . LEU A 1 89 ? 18.756 3.953 -2.900 1.00 93.06 89 LEU A C 1
ATOM 645 O O . LEU A 1 89 ? 19.708 3.419 -3.463 1.00 93.06 89 LEU A O 1
ATOM 649 N N . HIS A 1 90 ? 18.521 5.264 -2.949 1.00 89.19 90 HIS A N 1
ATOM 650 C CA . HIS A 1 90 ? 19.412 6.208 -3.606 1.00 89.19 90 HIS A CA 1
ATOM 651 C C . HIS A 1 90 ? 20.785 6.261 -2.918 1.00 89.19 90 HIS A C 1
ATOM 653 O O . HIS A 1 90 ? 21.801 6.264 -3.596 1.00 89.19 90 HIS A O 1
ATOM 659 N N . HIS A 1 91 ? 20.843 6.268 -1.583 1.00 89.94 91 HIS A N 1
ATOM 660 C CA . HIS A 1 91 ? 22.117 6.313 -0.850 1.00 89.94 91 HIS A CA 1
ATOM 661 C C . HIS A 1 91 ? 22.856 4.984 -0.735 1.00 89.94 91 HIS A C 1
ATOM 663 O O . HIS A 1 91 ? 24.041 4.979 -0.418 1.00 89.94 91 HIS A O 1
ATOM 669 N N . LEU A 1 92 ? 22.178 3.870 -0.988 1.00 89.25 92 LEU A N 1
ATOM 670 C CA . LEU A 1 92 ? 22.814 2.560 -1.101 1.00 89.25 92 LEU A CA 1
ATOM 671 C C . LEU A 1 92 ? 23.329 2.283 -2.523 1.00 89.25 92 LEU A C 1
ATOM 673 O O . LEU A 1 92 ? 23.721 1.152 -2.799 1.00 89.25 92 LEU A O 1
ATOM 677 N N . ASP A 1 93 ? 23.276 3.276 -3.422 1.00 84.00 93 ASP A N 1
ATOM 678 C CA . ASP A 1 93 ? 23.579 3.141 -4.850 1.00 84.00 93 ASP A CA 1
ATOM 679 C C . ASP A 1 93 ? 22.871 1.926 -5.476 1.00 84.00 93 ASP A C 1
ATOM 681 O O . ASP A 1 93 ? 23.427 1.216 -6.321 1.00 84.00 93 ASP A O 1
ATOM 685 N N . TRP A 1 94 ? 21.627 1.649 -5.046 1.00 82.50 94 TRP A N 1
ATOM 686 C CA . TRP A 1 94 ? 20.899 0.486 -5.538 1.00 82.50 94 TRP A CA 1
ATOM 687 C C . TRP A 1 94 ? 20.561 0.688 -7.011 1.00 82.50 94 TRP A C 1
ATOM 689 O O . TRP A 1 94 ? 19.637 1.432 -7.333 1.00 82.50 94 TRP A O 1
ATOM 699 N N . HIS A 1 95 ? 21.357 0.034 -7.863 1.00 74.12 95 HIS A N 1
ATOM 700 C CA . HIS A 1 95 ? 21.302 -0.015 -9.323 1.00 74.12 95 HIS A CA 1
ATOM 701 C C . HIS A 1 95 ? 20.456 1.095 -9.992 1.00 74.12 95 HIS A C 1
ATOM 703 O O . HIS A 1 95 ? 19.218 1.014 -10.002 1.00 74.12 95 HIS A O 1
ATOM 709 N N . PRO A 1 96 ? 21.103 2.084 -10.638 1.00 72.88 96 PRO A N 1
ATOM 710 C CA . PRO A 1 96 ? 20.419 3.180 -11.319 1.00 72.88 96 PRO A CA 1
ATOM 711 C C . PRO A 1 96 ? 19.287 2.687 -12.236 1.00 72.88 96 PRO A C 1
ATOM 713 O O . PRO A 1 96 ? 19.503 1.851 -13.109 1.00 72.88 96 PRO A O 1
ATOM 716 N N . GLY A 1 97 ? 18.070 3.198 -12.019 1.00 79.88 97 GLY A N 1
ATOM 717 C CA . GLY A 1 97 ? 16.874 2.854 -12.804 1.00 79.88 97 GLY A CA 1
ATOM 718 C C . GLY A 1 97 ? 15.909 1.847 -12.162 1.00 79.88 97 GLY A C 1
ATOM 719 O O . GLY A 1 97 ? 14.798 1.692 -12.667 1.00 79.88 97 GLY A O 1
ATOM 720 N N . TYR A 1 98 ? 16.267 1.210 -11.041 1.00 85.69 98 TYR A N 1
ATOM 721 C CA . TYR A 1 98 ? 15.407 0.220 -10.365 1.00 85.69 98 TYR A CA 1
ATOM 722 C C . T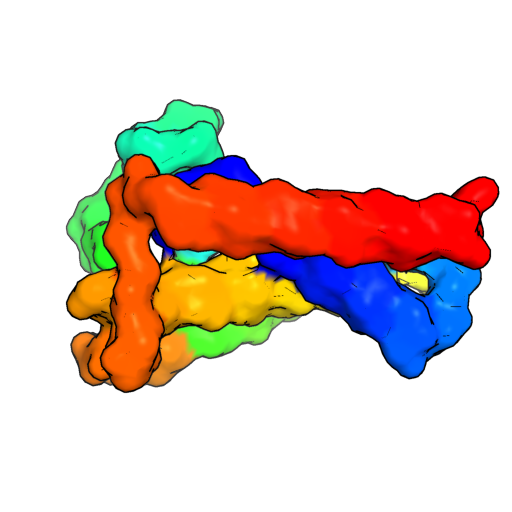YR A 1 98 ? 14.779 0.702 -9.051 1.00 85.69 98 TYR A C 1
ATOM 724 O O . TYR A 1 98 ? 13.715 0.217 -8.659 1.00 85.69 98 TYR A O 1
ATOM 732 N N . SER A 1 99 ? 15.372 1.708 -8.406 1.00 92.25 99 SER A N 1
ATOM 733 C CA . SER A 1 99 ? 14.849 2.291 -7.166 1.00 92.25 99 SER A CA 1
ATOM 734 C C . SER A 1 99 ? 13.467 2.928 -7.350 1.00 92.25 99 SER A C 1
ATOM 736 O O . SER A 1 99 ? 12.560 2.678 -6.559 1.00 92.25 99 SER A O 1
ATOM 738 N N . VAL A 1 100 ? 13.273 3.703 -8.421 1.00 94.69 100 VAL A N 1
ATOM 739 C CA . VAL A 1 100 ? 12.001 4.388 -8.703 1.00 94.69 100 VAL A CA 1
ATOM 740 C C . VAL A 1 100 ? 10.847 3.398 -8.931 1.00 94.69 100 VAL A C 1
ATOM 742 O O . VAL A 1 100 ? 9.849 3.529 -8.225 1.00 94.69 100 VAL A O 1
ATOM 745 N N . PRO A 1 101 ? 10.952 2.378 -9.810 1.00 96.69 101 PRO A N 1
ATOM 746 C CA . PRO A 1 101 ? 9.911 1.357 -9.957 1.00 96.69 101 PRO A CA 1
ATOM 747 C C . PRO A 1 101 ? 9.515 0.694 -8.635 1.00 96.69 101 PRO A C 1
ATOM 749 O O . PRO A 1 101 ? 8.331 0.571 -8.328 1.00 96.69 101 PRO A O 1
ATOM 752 N N . PHE A 1 102 ? 10.492 0.320 -7.807 1.00 97.25 102 PHE A N 1
ATOM 753 C CA . PHE A 1 102 ? 10.208 -0.286 -6.508 1.00 97.25 102 PHE A CA 1
ATOM 754 C C . PHE A 1 102 ? 9.439 0.664 -5.576 1.00 97.25 102 PHE A C 1
ATOM 756 O O . PHE A 1 102 ? 8.459 0.260 -4.948 1.00 97.25 102 PHE A O 1
ATOM 763 N N . VAL A 1 103 ? 9.828 1.943 -5.525 1.00 97.44 103 VAL A N 1
ATOM 764 C CA . VAL A 1 103 ? 9.145 2.973 -4.723 1.00 97.44 103 VAL A CA 1
ATOM 765 C C . VAL A 1 103 ? 7.730 3.247 -5.236 1.00 97.44 103 VAL A C 1
ATOM 767 O O . VAL A 1 103 ? 6.812 3.374 -4.428 1.00 97.44 103 VAL A O 1
ATOM 770 N N . VAL A 1 104 ? 7.520 3.285 -6.557 1.00 98.19 104 VAL A N 1
ATOM 771 C CA . VAL A 1 104 ? 6.173 3.394 -7.146 1.00 98.19 104 VAL A CA 1
ATOM 772 C C . VAL A 1 104 ? 5.319 2.195 -6.736 1.00 98.19 104 VAL A C 1
ATOM 774 O O . VAL A 1 104 ? 4.166 2.373 -6.345 1.00 98.19 104 VAL A O 1
ATOM 777 N N . GLY A 1 105 ? 5.902 0.992 -6.746 1.00 98.44 105 GLY A N 1
ATOM 778 C CA . GLY A 1 105 ? 5.290 -0.208 -6.186 1.00 98.44 105 GLY A CA 1
ATOM 779 C C . GLY A 1 105 ? 4.859 -0.007 -4.735 1.00 98.44 105 GLY A C 1
ATOM 780 O O . GLY A 1 105 ? 3.684 -0.183 -4.423 1.00 98.44 105 GLY A O 1
ATOM 781 N N . ILE A 1 106 ? 5.774 0.428 -3.859 1.00 98.50 106 ILE A N 1
ATOM 782 C CA . ILE A 1 106 ? 5.462 0.708 -2.447 1.00 98.50 106 ILE A CA 1
ATOM 783 C C . ILE A 1 106 ? 4.295 1.683 -2.321 1.00 98.50 106 ILE A C 1
ATOM 785 O O . ILE A 1 106 ? 3.353 1.394 -1.585 1.00 98.50 106 ILE A O 1
ATOM 789 N N . ALA A 1 107 ? 4.322 2.801 -3.047 1.00 98.62 107 ALA A N 1
ATOM 790 C CA . ALA A 1 107 ? 3.267 3.804 -2.990 1.00 98.62 107 ALA A CA 1
ATOM 791 C C . ALA A 1 107 ? 1.908 3.235 -3.432 1.00 98.62 107 ALA A C 1
ATOM 793 O O . ALA A 1 107 ? 0.912 3.419 -2.729 1.00 98.62 107 ALA A O 1
ATOM 794 N N . ALA A 1 108 ? 1.863 2.498 -4.548 1.00 98.75 108 ALA A N 1
ATOM 795 C CA . ALA A 1 108 ? 0.646 1.856 -5.049 1.00 98.75 108 ALA A CA 1
ATOM 796 C C . ALA A 1 108 ? 0.091 0.829 -4.047 1.00 98.75 108 ALA A C 1
ATOM 798 O O . ALA A 1 108 ? -1.097 0.853 -3.713 1.00 98.75 108 ALA A O 1
ATOM 799 N N . GLY A 1 109 ? 0.968 -0.012 -3.493 1.00 98.62 109 GLY A N 1
ATOM 800 C CA . GLY A 1 109 ? 0.631 -0.982 -2.458 1.00 98.62 109 GLY A CA 1
ATOM 801 C C . GLY A 1 109 ? 0.053 -0.329 -1.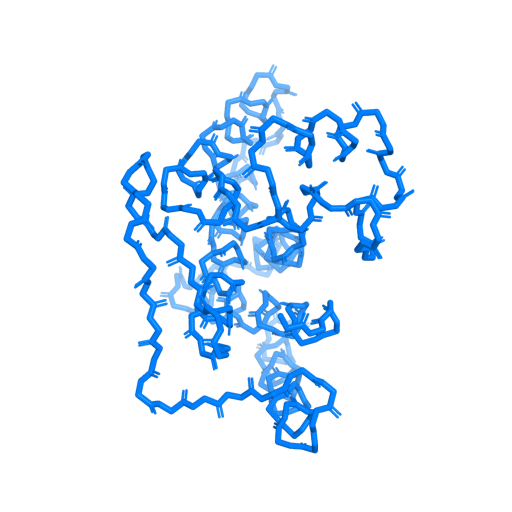206 1.00 98.62 109 GLY A C 1
ATOM 802 O O . GLY A 1 109 ? -1.035 -0.694 -0.760 1.00 98.62 109 GLY A O 1
ATOM 803 N N . TYR A 1 110 ? 0.730 0.691 -0.684 1.00 98.62 110 TYR A N 1
ATOM 804 C CA . TYR A 1 110 ? 0.316 1.418 0.517 1.00 98.62 110 TYR A CA 1
ATOM 805 C C . TYR A 1 110 ? -1.031 2.118 0.316 1.00 98.62 110 TYR A C 1
ATOM 807 O O . TYR A 1 110 ? -1.933 1.994 1.144 1.00 98.62 110 TYR A O 1
ATOM 815 N N . LEU A 1 111 ? -1.208 2.815 -0.811 1.00 98.62 111 LEU A N 1
ATOM 816 C CA . LEU A 1 111 ? -2.475 3.464 -1.152 1.00 98.62 111 LEU A CA 1
ATOM 817 C C . LEU A 1 111 ? -3.609 2.446 -1.277 1.00 98.62 111 LEU A C 1
ATOM 819 O O . LEU A 1 111 ? -4.710 2.696 -0.789 1.00 98.62 111 LEU A O 1
ATOM 823 N N . SER A 1 112 ? -3.342 1.282 -1.873 1.00 98.19 112 SER A N 1
ATOM 824 C CA . SER A 1 112 ? -4.335 0.213 -1.988 1.00 98.19 112 SER A CA 1
ATOM 825 C C . SER A 1 112 ? -4.705 -0.403 -0.632 1.00 98.19 112 SER A C 1
ATOM 827 O O . SER A 1 112 ? -5.873 -0.721 -0.412 1.00 98.19 112 SER A O 1
ATOM 829 N N . HIS A 1 113 ? -3.766 -0.472 0.324 1.00 97.31 113 HIS A N 1
ATOM 830 C CA . HIS A 1 113 ? -4.075 -0.829 1.713 1.00 97.31 113 HIS A CA 1
ATOM 831 C C . HIS A 1 113 ? -5.030 0.182 2.343 1.00 97.31 113 HIS A C 1
ATOM 833 O O . HIS A 1 113 ? -6.059 -0.216 2.891 1.00 97.31 113 HIS A O 1
ATOM 839 N N . LEU A 1 114 ? -4.729 1.482 2.226 1.00 97.56 114 LEU A N 1
ATOM 840 C CA . LEU A 1 114 ? -5.602 2.539 2.747 1.00 97.56 114 LEU A CA 1
ATOM 841 C C . LEU A 1 114 ? -6.984 2.501 2.096 1.00 97.56 114 LEU A C 1
ATOM 843 O O . LEU A 1 114 ? -7.978 2.688 2.792 1.00 97.56 114 LEU A O 1
ATOM 847 N N . ALA A 1 115 ? -7.062 2.230 0.791 1.00 96.69 115 ALA A N 1
ATOM 848 C CA . ALA A 1 115 ? -8.326 2.066 0.081 1.00 96.69 115 ALA A CA 1
ATOM 849 C C . ALA A 1 115 ? -9.117 0.856 0.606 1.00 96.69 115 ALA A C 1
ATOM 851 O O . ALA A 1 115 ? -10.317 0.968 0.861 1.00 96.69 115 ALA A O 1
ATOM 852 N N . GLY A 1 116 ? -8.446 -0.276 0.836 1.00 95.50 116 GLY A N 1
ATOM 853 C CA . GLY A 1 116 ? -9.040 -1.452 1.469 1.00 95.50 116 GLY A CA 1
ATOM 854 C C . GLY A 1 116 ? -9.599 -1.133 2.855 1.00 95.50 116 GLY A C 1
ATOM 855 O O . GLY A 1 116 ? -10.767 -1.390 3.140 1.00 95.50 116 GLY A O 1
ATOM 856 N N . ASP A 1 117 ? -8.809 -0.493 3.714 1.00 95.19 117 ASP A N 1
ATOM 857 C CA . ASP A 1 117 ? -9.262 -0.151 5.061 1.00 95.19 117 ASP A CA 1
ATOM 858 C C . ASP A 1 117 ? -10.291 0.981 5.108 1.00 95.19 117 ASP A C 1
ATOM 860 O O . ASP A 1 117 ? -11.157 0.975 5.986 1.00 95.19 117 ASP A O 1
ATOM 864 N N . TRP A 1 118 ? -10.287 1.894 4.138 1.00 95.44 118 TRP A N 1
ATOM 865 C CA . TRP A 1 118 ? -11.356 2.873 3.934 1.00 95.44 118 TRP A CA 1
ATOM 866 C C . TRP A 1 118 ? -12.712 2.196 3.687 1.00 95.44 118 TRP A C 1
ATOM 868 O O . TRP A 1 118 ? -13.732 2.683 4.177 1.00 95.44 118 TRP A O 1
ATOM 878 N N . MET A 1 119 ? -12.723 1.037 3.018 1.00 94.50 119 MET A N 1
ATOM 879 C CA . MET A 1 119 ? -13.919 0.211 2.810 1.00 94.50 119 MET A CA 1
ATOM 880 C C . MET A 1 119 ? -14.324 -0.627 4.031 1.00 94.50 119 MET A C 1
ATOM 882 O O . MET A 1 119 ? -15.322 -1.338 3.977 1.00 94.50 119 MET A O 1
ATOM 886 N N . THR A 1 120 ? -13.602 -0.568 5.151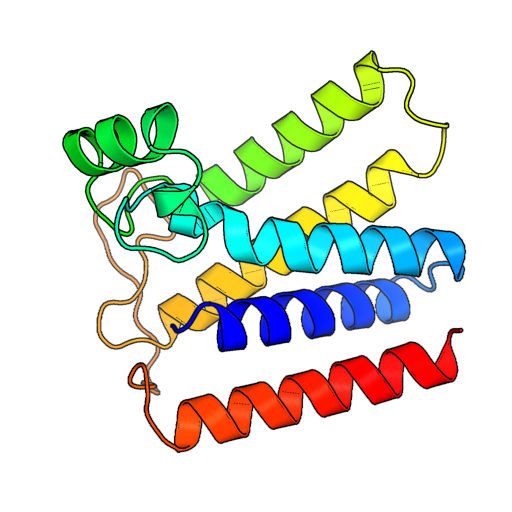 1.00 91.94 120 THR A N 1
ATOM 887 C CA . THR A 1 120 ? -14.004 -1.272 6.383 1.00 91.94 120 THR A CA 1
ATOM 888 C C . THR A 1 120 ? -14.903 -0.408 7.266 1.00 91.94 120 THR A C 1
ATOM 890 O O . THR A 1 120 ? -14.929 0.814 7.151 1.00 91.94 120 THR A O 1
ATOM 893 N N . ASN A 1 121 ? -15.610 -1.025 8.218 1.00 84.88 121 ASN A N 1
ATOM 894 C CA . ASN A 1 121 ? -16.533 -0.311 9.114 1.00 84.88 121 ASN A CA 1
ATOM 895 C C . ASN A 1 121 ? -15.888 0.795 9.960 1.00 84.88 121 ASN A C 1
ATOM 897 O O . ASN A 1 121 ? -16.581 1.720 10.377 1.00 84.88 121 ASN A O 1
ATOM 901 N N . THR A 1 122 ? -14.589 0.691 10.245 1.00 87.44 122 THR A N 1
ATOM 902 C CA . THR A 1 122 ? -13.861 1.657 11.080 1.00 87.44 122 THR A CA 1
ATOM 903 C C . THR A 1 122 ? -13.132 2.720 10.264 1.00 87.44 122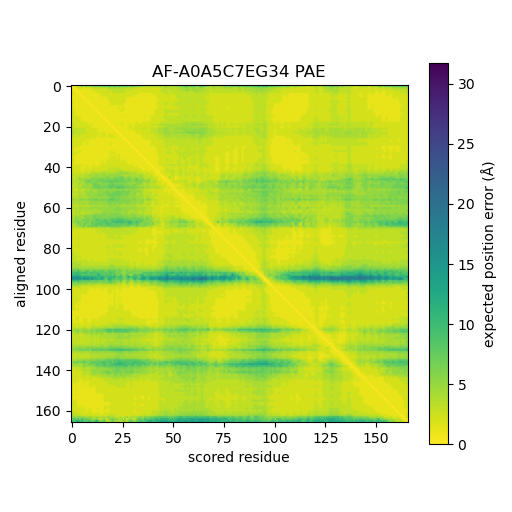 THR A C 1
ATOM 905 O O . THR A 1 122 ? -12.760 3.756 10.824 1.00 87.44 122 THR A O 1
ATOM 908 N N . GLY A 1 123 ? -12.932 2.488 8.963 1.00 92.38 123 GLY A N 1
ATOM 909 C CA . GLY A 1 123 ? -12.227 3.406 8.077 1.00 92.38 123 GLY A CA 1
ATOM 910 C C . GLY A 1 123 ? -10.791 3.720 8.506 1.00 92.38 123 GLY A C 1
ATOM 911 O O . GLY A 1 123 ? -10.202 3.053 9.364 1.00 92.38 123 GLY A O 1
ATOM 912 N N . VAL A 1 124 ? -10.246 4.796 7.934 1.00 95.50 124 VAL A N 1
ATOM 913 C CA . VAL A 1 124 ? -8.859 5.247 8.155 1.00 95.50 124 VAL A CA 1
ATOM 914 C C . VAL A 1 124 ? -8.758 6.764 8.368 1.00 95.50 124 VAL A C 1
ATOM 916 O O . VAL A 1 124 ? -9.539 7.522 7.780 1.00 95.50 124 VAL A O 1
ATOM 919 N N . PRO A 1 125 ? -7.817 7.248 9.202 1.00 96.00 125 PRO A N 1
ATOM 920 C CA . PRO A 1 125 ? -7.563 8.674 9.393 1.00 96.00 125 PRO A CA 1
ATOM 921 C C . PRO A 1 125 ? -6.632 9.230 8.300 1.00 96.00 125 PRO A C 1
ATOM 923 O O . PRO A 1 125 ? -5.480 9.573 8.561 1.00 96.00 125 PRO A O 1
ATOM 926 N N . LEU A 1 126 ? -7.134 9.355 7.064 1.00 95.81 126 LEU A N 1
ATOM 927 C CA . LEU A 1 126 ? -6.329 9.779 5.901 1.00 95.81 126 LEU A CA 1
ATOM 928 C C . LEU A 1 126 ? -5.540 11.080 6.129 1.00 95.81 126 LEU A C 1
ATOM 930 O O . LEU A 1 126 ? -4.435 11.219 5.608 1.00 95.81 126 LEU A O 1
ATOM 934 N N . LEU A 1 127 ? -6.101 12.004 6.917 1.00 96.19 127 LEU A N 1
ATOM 935 C CA . LEU A 1 127 ? -5.551 13.333 7.205 1.00 96.19 127 LEU A CA 1
ATOM 936 C C . LEU A 1 127 ? -4.920 13.437 8.606 1.00 96.19 127 LEU A C 1
ATOM 938 O O . LEU A 1 127 ? -4.943 14.511 9.213 1.00 96.19 127 LEU A O 1
ATOM 942 N N . TRP A 1 128 ? -4.404 12.330 9.153 1.00 94.31 128 TRP A N 1
ATOM 943 C CA . TRP A 1 128 ? -3.627 12.355 10.397 1.00 94.31 128 TRP A CA 1
ATOM 944 C C . TRP A 1 128 ? -2.572 13.489 10.341 1.00 94.31 128 TRP A C 1
ATOM 946 O O . TRP A 1 128 ? -1.910 13.623 9.310 1.00 94.31 128 TRP A O 1
ATOM 956 N N . PRO A 1 129 ? -2.419 14.337 11.385 1.00 93.81 129 PRO A N 1
ATOM 957 C CA . PRO A 1 129 ? -2.828 14.146 12.784 1.00 93.81 129 PRO A CA 1
ATOM 958 C C . PRO A 1 129 ? -4.291 14.461 13.113 1.00 93.81 129 PRO A C 1
ATOM 960 O O . PRO A 1 129 ? -4.716 14.251 14.252 1.00 93.81 129 PRO A O 1
ATOM 963 N N . SER A 1 130 ? -5.098 14.907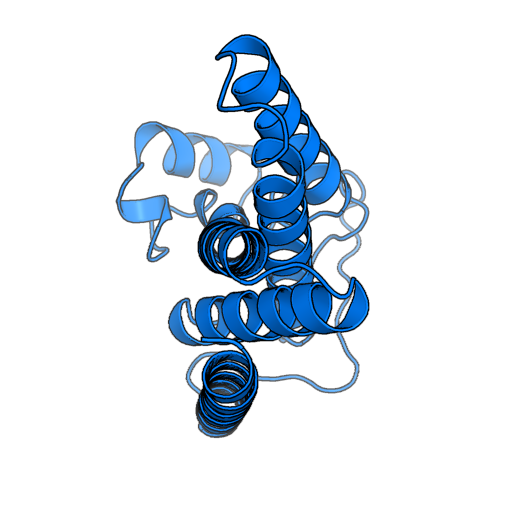 12.146 1.00 93.81 130 SER A N 1
ATOM 964 C CA . SER A 1 130 ? -6.542 14.988 12.359 1.00 93.81 130 SER A CA 1
ATOM 965 C C . SER A 1 130 ? -7.111 13.596 12.632 1.00 93.81 130 SER A C 1
ATOM 967 O O . SER A 1 130 ? -6.920 12.662 11.855 1.00 93.81 130 SER A O 1
ATOM 969 N N . ARG A 1 131 ? -7.855 13.450 13.733 1.00 86.31 131 ARG A N 1
ATOM 970 C CA . ARG A 1 131 ? -8.470 12.171 14.133 1.00 86.31 131 ARG A CA 1
ATOM 971 C C . ARG A 1 131 ? -9.729 11.823 13.327 1.00 86.31 131 ARG A C 1
ATOM 973 O O . ARG A 1 131 ? -10.374 10.814 13.613 1.00 86.31 131 ARG A O 1
ATOM 980 N N . ARG A 1 132 ? -10.105 12.642 12.335 1.00 93.38 132 ARG A N 1
ATOM 981 C CA . ARG A 1 132 ? -11.263 12.386 11.470 1.00 93.38 132 ARG A CA 1
ATOM 982 C C . ARG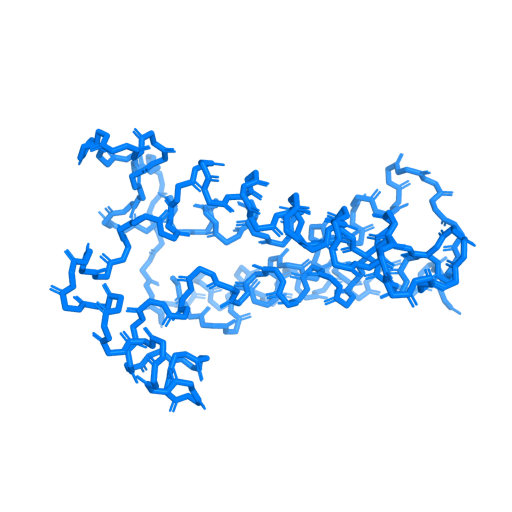 A 1 132 ? -11.031 11.111 10.660 1.00 93.38 132 ARG A C 1
ATOM 984 O O . ARG A 1 132 ? -10.098 11.036 9.866 1.00 93.38 132 ARG A O 1
ATOM 991 N N . ARG A 1 133 ? -11.921 10.133 10.833 1.00 94.12 133 ARG A N 1
ATOM 992 C CA . ARG A 1 133 ? -11.917 8.881 10.072 1.00 94.12 133 ARG A CA 1
ATOM 993 C C . ARG A 1 133 ? -12.788 9.012 8.830 1.00 94.12 133 ARG A C 1
ATOM 995 O O . ARG A 1 133 ? -13.897 9.540 8.892 1.00 94.12 133 ARG A O 1
ATOM 1002 N N . PHE A 1 134 ? -12.272 8.515 7.716 1.00 95.00 134 PHE A N 1
ATOM 1003 C CA . PHE A 1 134 ? -12.991 8.403 6.456 1.00 95.00 134 PHE A CA 1
ATOM 1004 C C . PHE A 1 134 ? -13.441 6.957 6.302 1.00 95.00 134 PHE A C 1
ATOM 1006 O O . PHE A 1 134 ? -12.632 6.045 6.461 1.00 95.00 134 PHE A O 1
ATOM 1013 N N . VAL A 1 135 ? -14.723 6.760 6.003 1.00 94.94 135 VAL A N 1
ATOM 1014 C CA . VAL A 1 135 ? -15.357 5.447 5.834 1.00 94.94 135 VAL A CA 1
ATOM 1015 C C . VAL A 1 135 ? -16.107 5.464 4.509 1.00 94.94 135 VAL A C 1
ATOM 1017 O O . VAL A 1 135 ? -16.797 6.443 4.215 1.00 94.94 135 VAL A O 1
ATOM 1020 N N . ALA A 1 136 ? -15.961 4.417 3.704 1.00 92.50 136 ALA A N 1
ATOM 1021 C CA . ALA A 1 136 ? -16.667 4.307 2.437 1.00 92.50 136 ALA A CA 1
ATOM 1022 C C . ALA A 1 136 ? -18.182 4.090 2.655 1.00 92.50 136 ALA A C 1
ATOM 1024 O O . ALA A 1 136 ? -18.590 3.496 3.661 1.00 92.50 136 ALA A O 1
ATOM 1025 N N . PRO A 1 137 ? -19.036 4.523 1.708 1.00 88.00 137 PRO A N 1
ATOM 1026 C CA . PRO A 1 137 ? -20.470 4.228 1.748 1.00 88.00 137 PRO A CA 1
ATOM 1027 C C . PRO A 1 137 ? -20.768 2.722 1.713 1.00 88.00 137 PRO A C 1
ATOM 1029 O O . PRO A 1 137 ? -21.676 2.256 2.399 1.00 88.00 137 PRO A O 1
ATOM 1032 N N . LEU A 1 138 ? -19.978 1.962 0.946 1.00 88.25 138 LEU A N 1
ATOM 1033 C CA . LEU A 1 138 ? -20.047 0.504 0.860 1.00 88.25 138 LEU A CA 1
ATOM 1034 C C . LEU A 1 138 ? -18.995 -0.115 1.777 1.00 88.25 138 LEU A C 1
ATOM 1036 O O . LEU A 1 138 ? -17.810 0.192 1.659 1.00 88.25 138 LEU A O 1
ATOM 1040 N N . ARG A 1 139 ? -19.438 -0.980 2.695 1.00 91.38 139 ARG A N 1
ATOM 1041 C CA . ARG A 1 139 ? -18.591 -1.535 3.754 1.00 91.38 139 ARG A CA 1
ATOM 1042 C C . ARG A 1 139 ? -18.375 -3.029 3.576 1.00 91.38 139 ARG A C 1
ATOM 1044 O O . ARG A 1 139 ? -19.321 -3.775 3.340 1.00 91.38 139 ARG A O 1
ATOM 1051 N N . ILE A 1 140 ? -17.132 -3.455 3.761 1.00 92.19 140 ILE A N 1
ATOM 1052 C CA . ILE A 1 140 ? -16.697 -4.848 3.717 1.00 92.19 140 ILE A CA 1
ATOM 1053 C C . ILE A 1 140 ? -16.242 -5.252 5.119 1.00 92.19 140 ILE A C 1
ATOM 1055 O O . ILE A 1 140 ? -15.445 -4.567 5.768 1.00 92.19 140 ILE A O 1
ATOM 1059 N N . PHE A 1 141 ? -16.768 -6.377 5.597 1.00 91.06 141 PHE A N 1
ATOM 1060 C CA . PHE A 1 141 ? -16.403 -6.945 6.890 1.00 91.06 141 PHE A CA 1
ATOM 1061 C C . PHE A 1 141 ? -15.193 -7.863 6.730 1.00 91.06 141 PHE A C 1
ATOM 1063 O O . PHE A 1 141 ? -15.158 -8.688 5.814 1.00 91.06 141 PHE A O 1
ATOM 1070 N N . ALA A 1 142 ? -14.228 -7.730 7.641 1.00 89.69 142 ALA A N 1
ATOM 1071 C CA . ALA A 1 142 ? -13.065 -8.605 7.672 1.00 89.69 142 ALA A CA 1
ATOM 1072 C C . ALA A 1 142 ? -13.497 -10.069 7.898 1.00 89.69 142 ALA A C 1
ATOM 1074 O O . ALA A 1 142 ? -14.330 -10.335 8.763 1.00 89.69 142 ALA A O 1
ATOM 1075 N N . GLY A 1 143 ? -12.950 -11.003 7.123 1.00 91.50 143 GLY A N 1
ATOM 1076 C CA . GLY A 1 143 ? -13.294 -12.425 7.131 1.00 91.50 143 GLY A CA 1
ATOM 1077 C C . GLY A 1 143 ? -14.610 -12.776 6.427 1.00 91.50 143 GLY A C 1
ATOM 1078 O O . GLY A 1 143 ? -15.025 -13.931 6.469 1.00 91.50 143 GLY A O 1
ATOM 1079 N N . SER A 1 144 ? -15.293 -11.817 5.793 1.00 94.06 144 SER A N 1
ATOM 1080 C CA . SER A 1 144 ? -16.553 -12.094 5.089 1.00 94.06 144 SER A CA 1
ATOM 1081 C C . SER A 1 144 ? -16.329 -12.757 3.728 1.00 94.06 144 SER A C 1
ATOM 1083 O O . SER A 1 144 ? -15.305 -12.552 3.077 1.00 94.06 144 SER A O 1
ATOM 1085 N N . THR A 1 145 ? -17.329 -13.495 3.236 1.00 95.75 145 THR A N 1
ATOM 1086 C CA . THR A 1 145 ? -17.303 -14.090 1.887 1.00 95.75 145 THR A CA 1
ATOM 1087 C C . THR A 1 145 ? -17.055 -13.043 0.801 1.00 95.75 145 THR A C 1
ATOM 1089 O O . THR A 1 145 ? -16.311 -13.304 -0.137 1.00 95.75 145 THR A O 1
ATOM 1092 N N . VAL A 1 146 ? -17.624 -11.841 0.947 1.00 94.75 146 VAL A N 1
ATOM 1093 C CA . VAL A 1 146 ? -17.423 -10.727 0.006 1.00 94.75 146 VAL A CA 1
ATOM 1094 C C . VAL A 1 146 ? -15.955 -10.301 -0.045 1.00 94.75 146 VAL A C 1
ATOM 1096 O O . VAL A 1 146 ? -15.433 -10.061 -1.130 1.00 94.75 146 VAL A O 1
ATOM 1099 N N . GLU A 1 147 ? -15.269 -10.251 1.100 1.00 95.44 147 GLU A N 1
ATOM 1100 C CA . GLU A 1 147 ? -13.841 -9.931 1.140 1.00 95.44 147 GLU A CA 1
ATOM 1101 C C . GLU A 1 147 ? -13.004 -10.991 0.416 1.00 95.44 147 GLU A C 1
ATOM 1103 O O . GLU A 1 147 ? -12.136 -10.645 -0.383 1.00 95.44 147 GLU A O 1
ATOM 1108 N N . TYR A 1 148 ? -13.290 -12.277 0.643 1.00 96.81 148 TYR A N 1
ATOM 1109 C CA . TYR A 1 148 ? -12.595 -13.358 -0.056 1.00 96.81 148 TYR A CA 1
ATOM 1110 C C . TYR A 1 148 ? -12.841 -13.315 -1.565 1.00 96.81 148 TYR A C 1
ATOM 1112 O O . TYR A 1 148 ? -11.887 -13.427 -2.331 1.00 96.81 148 TYR A O 1
ATOM 1120 N N . LEU A 1 149 ? -14.087 -13.110 -2.007 1.00 97.50 149 LEU A N 1
ATOM 1121 C CA . LEU A 1 149 ? -14.413 -12.972 -3.431 1.00 97.50 149 LEU A CA 1
ATOM 1122 C C . LEU A 1 149 ? -13.660 -11.799 -4.068 1.00 97.50 149 LEU A C 1
ATOM 1124 O O . LEU A 1 149 ? -13.096 -11.952 -5.150 1.00 97.50 149 LEU A O 1
ATOM 1128 N N . LEU A 1 150 ? -13.597 -10.657 -3.379 1.00 96.25 150 LEU A N 1
ATOM 1129 C CA . LEU A 1 150 ? -12.823 -9.500 -3.820 1.00 96.25 150 LEU A CA 1
ATOM 1130 C C . LEU A 1 150 ? -11.326 -9.823 -3.913 1.00 96.25 150 LEU A C 1
ATOM 1132 O O . LEU A 1 150 ? -10.703 -9.522 -4.927 1.00 96.25 150 LEU A O 1
ATOM 1136 N N . ALA A 1 151 ? -10.753 -10.469 -2.895 1.00 97.62 151 ALA A N 1
ATOM 1137 C CA . ALA A 1 151 ? -9.348 -10.864 -2.898 1.00 97.62 151 ALA A CA 1
ATOM 1138 C C . ALA A 1 151 ? -9.029 -11.813 -4.065 1.00 97.62 151 ALA A C 1
ATOM 1140 O O . ALA A 1 151 ? -8.075 -11.574 -4.802 1.00 97.62 151 ALA A O 1
ATOM 1141 N N . PHE A 1 152 ? -9.842 -12.851 -4.290 1.00 98.25 152 PHE A N 1
ATOM 1142 C CA . PHE A 1 152 ? -9.651 -13.777 -5.411 1.00 98.25 152 PHE A CA 1
ATOM 1143 C C . PHE A 1 152 ? -9.791 -13.090 -6.770 1.00 98.25 152 PHE A C 1
ATOM 1145 O O . PHE A 1 152 ? -8.993 -13.361 -7.666 1.00 98.25 152 PHE A O 1
ATOM 1152 N N . ALA A 1 153 ? -10.746 -12.169 -6.922 1.00 98.25 153 ALA A N 1
ATOM 1153 C CA . ALA A 1 153 ? -10.872 -11.372 -8.137 1.00 98.25 153 ALA A CA 1
ATOM 1154 C C . ALA A 1 153 ? -9.618 -10.516 -8.384 1.00 98.25 153 ALA A C 1
ATOM 1156 O O . ALA A 1 153 ? -9.101 -10.494 -9.499 1.00 98.25 153 ALA A O 1
ATOM 1157 N N . LEU A 1 154 ? -9.077 -9.868 -7.347 1.00 98.25 154 LEU A N 1
ATOM 1158 C CA . LEU A 1 154 ? -7.839 -9.087 -7.443 1.00 98.25 154 LEU A CA 1
ATOM 1159 C C . LEU A 1 154 ? -6.625 -9.961 -7.777 1.00 98.25 154 LEU A C 1
ATOM 1161 O O . LEU A 1 154 ? -5.805 -9.566 -8.602 1.00 98.25 154 LEU A O 1
ATOM 1165 N N . TYR A 1 155 ? -6.527 -11.167 -7.211 1.00 98.50 155 TYR A N 1
ATOM 1166 C CA . TYR A 1 155 ? -5.487 -12.124 -7.595 1.00 98.50 155 TYR A CA 1
ATOM 1167 C C . TYR A 1 155 ? -5.620 -12.578 -9.048 1.00 98.50 155 TYR A C 1
ATOM 1169 O O . TYR A 1 155 ? -4.610 -12.680 -9.738 1.00 98.50 155 TYR A O 1
ATOM 1177 N N . ALA A 1 156 ? -6.841 -12.811 -9.535 1.00 98.44 156 ALA A N 1
ATOM 1178 C CA . ALA A 1 156 ? -7.072 -13.142 -10.937 1.00 98.44 156 ALA A CA 1
ATOM 1179 C C . ALA A 1 156 ? -6.655 -11.986 -11.860 1.00 98.44 156 ALA A C 1
ATOM 1181 O O . ALA A 1 156 ? -5.988 -12.221 -12.865 1.00 98.44 156 ALA A O 1
ATOM 1182 N N . VAL A 1 157 ? -6.969 -10.738 -11.494 1.00 98.25 157 VAL A N 1
ATOM 1183 C CA . VAL A 1 157 ? -6.495 -9.546 -12.214 1.00 98.25 157 VAL A CA 1
ATOM 1184 C C . VAL A 1 157 ? -4.969 -9.498 -12.220 1.00 98.25 157 VAL A C 1
ATOM 1186 O O . VAL A 1 157 ? -4.374 -9.426 -13.291 1.00 98.25 157 VAL A O 1
ATOM 1189 N N . ALA A 1 158 ? -4.327 -9.609 -11.056 1.00 98.06 158 ALA A N 1
ATOM 1190 C CA . ALA A 1 158 ? -2.871 -9.619 -10.950 1.00 98.06 158 ALA A CA 1
ATOM 1191 C C . ALA A 1 158 ? -2.241 -10.731 -11.807 1.00 98.06 158 ALA A C 1
ATOM 1193 O O . ALA A 1 158 ? -1.265 -10.487 -12.512 1.00 98.06 158 ALA A O 1
ATOM 1194 N N . PHE A 1 159 ? -2.828 -11.930 -11.811 1.00 98.00 159 PHE A N 1
ATOM 1195 C CA . PHE A 1 159 ? -2.377 -13.046 -12.639 1.00 98.00 159 PHE A CA 1
ATOM 1196 C C . PHE A 1 159 ? -2.482 -12.737 -14.136 1.00 98.00 159 PHE A C 1
ATOM 1198 O O . PHE A 1 159 ? -1.513 -12.929 -14.868 1.00 98.00 159 PHE A O 1
ATOM 1205 N N . VAL A 1 160 ? -3.622 -12.211 -14.596 1.00 98.06 160 VAL A N 1
ATOM 1206 C CA . VAL A 1 160 ? -3.811 -11.836 -16.005 1.00 98.06 160 VAL A CA 1
ATOM 1207 C C . VAL A 1 160 ? -2.796 -10.771 -16.420 1.00 98.06 160 VAL A C 1
ATOM 1209 O O . VAL A 1 160 ? -2.158 -10.918 -17.461 1.00 98.06 160 VAL A O 1
ATOM 1212 N N . LEU A 1 161 ? -2.598 -9.738 -15.601 1.00 97.19 161 LEU A N 1
ATOM 1213 C CA . LEU A 1 161 ? -1.628 -8.675 -15.874 1.00 97.19 161 LEU A CA 1
ATOM 1214 C C . LEU A 1 161 ? -0.194 -9.203 -15.927 1.00 97.19 161 LEU A C 1
ATOM 1216 O O . LEU A 1 161 ? 0.553 -8.852 -16.835 1.00 97.19 161 LEU A O 1
ATOM 1220 N N . ALA A 1 162 ? 0.174 -10.084 -14.997 1.00 95.75 162 ALA A N 1
ATOM 1221 C CA . ALA A 1 162 ? 1.482 -10.726 -14.987 1.00 95.75 162 ALA A CA 1
ATOM 1222 C C . ALA A 1 162 ? 1.694 -11.602 -16.236 1.00 95.75 162 ALA A C 1
ATOM 1224 O O . ALA A 1 162 ? 2.726 -11.487 -16.886 1.00 95.75 162 ALA A O 1
ATOM 1225 N N . SER A 1 163 ? 0.700 -12.410 -16.624 1.00 95.50 163 SER A N 1
ATOM 1226 C CA . SER A 1 163 ? 0.792 -13.346 -17.761 1.00 95.50 163 SER A CA 1
ATOM 1227 C C . SER A 1 163 ? 0.966 -12.683 -19.131 1.00 95.50 163 SER A C 1
ATOM 1229 O O . SER A 1 163 ? 1.378 -13.327 -20.087 1.00 95.50 163 SER A O 1
ATOM 1231 N N . ARG A 1 164 ? 0.623 -11.396 -19.248 1.00 91.69 164 ARG A N 1
ATOM 1232 C CA . ARG A 1 164 ? 0.809 -10.617 -20.480 1.00 91.69 164 ARG A CA 1
ATOM 1233 C C . ARG A 1 164 ? 2.206 -10.009 -20.589 1.00 91.69 164 ARG A C 1
ATOM 1235 O O . ARG A 1 164 ? 2.543 -9.461 -21.633 1.00 91.69 164 ARG A O 1
ATOM 1242 N N . ARG A 1 165 ? 2.965 -10.018 -19.493 1.00 89.31 165 ARG A N 1
ATOM 1243 C CA . ARG A 1 165 ? 4.118 -9.136 -19.277 1.00 89.31 165 ARG A CA 1
ATOM 1244 C C . ARG A 1 165 ? 5.414 -9.887 -18.999 1.00 89.31 165 ARG A C 1
ATOM 1246 O O . ARG A 1 165 ? 6.483 -9.324 -19.232 1.00 89.31 165 ARG A O 1
ATOM 1253 N N . PHE A 1 166 ? 5.301 -11.112 -18.497 1.00 88.69 166 PHE A N 1
ATOM 1254 C CA . PHE A 1 166 ? 6.385 -12.050 -18.211 1.00 88.69 166 PHE A CA 1
ATOM 1255 C C . PHE A 1 166 ? 6.183 -13.317 -19.034 1.00 88.69 166 PHE A C 1
ATOM 1257 O O . PHE A 1 166 ? 7.205 -13.858 -19.505 1.00 88.69 166 PHE A O 1
#

Foldseek 3Di:
DALLLLLLQLLLQLLVVCVVVVPALLLSVLLNVLSNVLSCQLQCCACPHPNVVVVVVRNVVSCVPQNRQGPSLEPVVLVVVLVVQLVVCVVVPPDPPRSVSNSNSNSSSNVSNLVLQLQAPQHHPHPPVPPDGHHDPHHDYPPDPVSVVSSVVSNVSSVVSSVVRD

Mean predicted aligned error: 3.38 Å